Protein AF-A0A4P7H9L0-F1 (afdb_monomer_lite)

Secondary structure (DSSP, 8-state):
-PPPPPGGGS-HHHHHHHHHHHHHHHHHHHHHHHHHHHHHHHHHHHHHHHHHHHHHHHHHHHHHHHHHHHHHHHHHHHHTT--SEEE-TTS-EEEHHHH---SSHHHHHHHHHHHHHHHHTTSS-----GGG-------TTHHHHHHHSSSS---

pLDDT: mean 82.14, std 17.74, range [41.84, 97.81]

Foldseek 3Di:
DDDPDDLVNDDPVVNVVVVVVVVVVVVVVVVVVVVVVVVVVVVVVVVVVVVVVVVVVVVVVVVVLVVVLLVLLVVLCVVLVHDQWDQDPVRDTDGVSVQQDDPDSVSSNVSSVVVSCVVVVVPPPPPPDPVVPDDDPPPPVVVVVVVVVVVPDDD

Structure (mmCIF, N/CA/C/O backbone):
data_AF-A0A4P7H9L0-F1
#
_entry.id   AF-A0A4P7H9L0-F1
#
loop_
_atom_site.group_PDB
_atom_site.id
_atom_site.type_symbol
_atom_site.label_atom_id
_atom_site.label_alt_id
_atom_site.label_comp_id
_atom_site.label_asym_id
_atom_site.label_entity_id
_atom_site.label_seq_id
_atom_site.pdbx_PDB_ins_code
_atom_site.Cartn_x
_atom_site.Cartn_y
_atom_site.Cartn_z
_atom_site.occupancy
_atom_site.B_iso_or_equiv
_atom_site.auth_seq_id
_atom_site.auth_comp_id
_atom_site.auth_asym_id
_atom_site.auth_atom_id
_atom_site.pdbx_PDB_model_num
ATOM 1 N N . MET A 1 1 ? 59.453 -6.700 -42.888 1.00 50.03 1 MET A N 1
ATOM 2 C CA . MET A 1 1 ? 58.444 -6.045 -42.032 1.00 50.03 1 MET A CA 1
ATOM 3 C C . MET A 1 1 ? 57.194 -5.862 -42.878 1.00 50.03 1 MET A C 1
ATOM 5 O O . MET A 1 1 ? 57.293 -5.126 -43.853 1.00 50.03 1 MET A O 1
ATOM 9 N N . PRO A 1 2 ? 56.081 -6.566 -42.624 1.00 53.06 2 PRO A N 1
ATOM 10 C CA . PRO A 1 2 ? 54.834 -6.259 -43.315 1.00 53.06 2 PRO A CA 1
ATOM 11 C C . PRO A 1 2 ? 54.355 -4.876 -42.850 1.00 53.06 2 PRO A C 1
ATOM 13 O O . PRO A 1 2 ? 54.199 -4.640 -41.653 1.00 53.06 2 PRO A O 1
ATOM 16 N N . THR A 1 3 ? 54.203 -3.939 -43.781 1.00 58.62 3 THR A N 1
ATOM 17 C CA . THR A 1 3 ? 53.611 -2.621 -43.527 1.00 58.62 3 THR A CA 1
ATOM 18 C C . THR A 1 3 ? 52.129 -2.806 -43.215 1.00 58.62 3 THR A C 1
ATOM 20 O O . THR A 1 3 ? 51.423 -3.465 -43.978 1.00 58.62 3 THR A O 1
ATOM 23 N N . ALA A 1 4 ? 51.661 -2.266 -42.088 1.00 64.56 4 ALA A N 1
ATOM 24 C CA . ALA A 1 4 ? 50.240 -2.278 -41.757 1.00 64.56 4 ALA A CA 1
ATOM 25 C C . ALA A 1 4 ? 49.469 -1.533 -42.857 1.00 6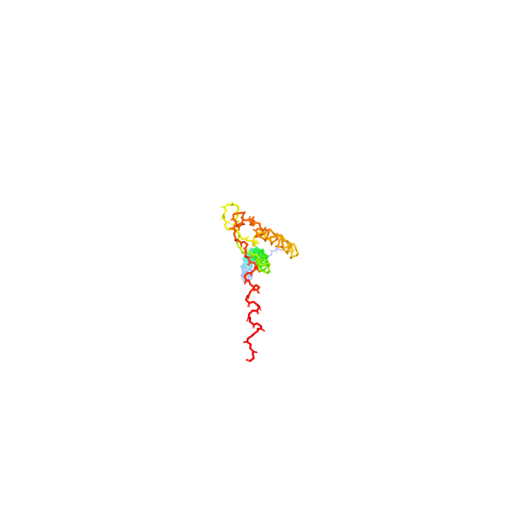4.56 4 ALA A C 1
ATOM 27 O O . ALA A 1 4 ? 49.788 -0.381 -43.143 1.00 64.56 4 ALA A O 1
ATOM 28 N N . GLN A 1 5 ? 48.496 -2.198 -43.486 1.00 70.00 5 GLN A N 1
ATOM 29 C CA . GLN A 1 5 ? 47.601 -1.554 -44.447 1.00 70.00 5 GLN A CA 1
ATOM 30 C C . GLN A 1 5 ? 46.848 -0.430 -43.738 1.00 70.00 5 GLN A C 1
ATOM 32 O O . GLN A 1 5 ? 46.235 -0.648 -42.688 1.00 70.00 5 GLN A O 1
ATOM 37 N N . THR A 1 6 ? 46.930 0.776 -44.286 1.00 80.44 6 THR A N 1
ATOM 38 C CA . THR A 1 6 ? 46.214 1.934 -43.758 1.00 80.44 6 THR A CA 1
ATOM 39 C C . THR A 1 6 ? 44.785 1.950 -44.299 1.00 80.44 6 THR A C 1
ATOM 41 O O . THR A 1 6 ? 44.478 1.286 -45.289 1.00 80.44 6 THR A O 1
ATOM 44 N N . LEU A 1 7 ? 43.875 2.688 -43.649 1.00 73.69 7 LEU A N 1
ATOM 45 C CA . LEU A 1 7 ? 42.471 2.759 -44.084 1.00 73.69 7 LEU A CA 1
ATOM 46 C C . LEU A 1 7 ? 42.341 3.248 -45.542 1.00 73.69 7 LEU A C 1
ATOM 48 O O . LEU A 1 7 ? 41.364 2.926 -46.211 1.00 73.69 7 LEU A O 1
ATOM 52 N N . ASP A 1 8 ? 43.335 3.996 -46.020 1.00 82.81 8 ASP A N 1
ATOM 53 C CA . ASP A 1 8 ? 43.400 4.557 -47.367 1.00 82.81 8 ASP A CA 1
ATOM 54 C C . ASP A 1 8 ? 43.852 3.550 -48.434 1.00 82.81 8 ASP A C 1
ATOM 56 O O . ASP A 1 8 ? 43.572 3.765 -49.612 1.00 82.81 8 ASP A O 1
ATOM 60 N N . ASP A 1 9 ? 44.455 2.427 -48.029 1.00 89.38 9 ASP A N 1
ATOM 61 C CA . ASP A 1 9 ? 44.884 1.343 -48.926 1.00 89.38 9 ASP A CA 1
ATOM 62 C C . ASP A 1 9 ? 43.747 0.349 -49.248 1.00 89.38 9 ASP A C 1
ATOM 64 O O . ASP A 1 9 ? 43.926 -0.587 -50.031 1.00 89.38 9 ASP A O 1
ATOM 68 N N . LEU A 1 10 ? 42.572 0.519 -48.628 1.00 89.88 10 LEU A N 1
ATOM 69 C CA . LEU A 1 10 ? 41.407 -0.344 -48.825 1.00 89.88 10 LEU A CA 1
ATOM 70 C C . LEU A 1 10 ? 40.569 0.088 -50.040 1.00 89.88 10 LEU A C 1
ATOM 72 O O . LEU A 1 10 ? 40.381 1.286 -50.269 1.00 89.88 10 LEU A O 1
ATOM 76 N N . PRO A 1 11 ? 39.968 -0.870 -50.771 1.00 94.69 11 PRO A N 1
ATOM 77 C CA . PRO A 1 11 ? 38.982 -0.568 -51.804 1.00 94.69 11 PRO A CA 1
ATOM 78 C C . PRO A 1 11 ? 37.791 0.233 -51.258 1.00 94.69 11 PRO A C 1
ATOM 80 O O . PRO A 1 11 ? 37.388 0.052 -50.107 1.00 94.69 11 PRO A O 1
ATOM 83 N N . ASP A 1 12 ? 37.169 1.055 -52.109 1.00 93.69 12 ASP A N 1
ATOM 84 C CA . ASP A 1 12 ? 36.045 1.931 -51.736 1.00 93.69 12 ASP A CA 1
ATOM 85 C C . ASP A 1 12 ? 34.906 1.195 -51.024 1.00 93.69 12 ASP A C 1
ATOM 87 O O . ASP A 1 12 ? 34.461 1.633 -49.963 1.00 93.69 12 ASP A O 1
ATOM 91 N N . TRP A 1 13 ? 34.513 0.023 -51.533 1.00 93.88 13 TRP A N 1
ATOM 92 C CA . TRP A 1 13 ? 33.451 -0.789 -50.931 1.00 93.88 13 TRP A CA 1
ATOM 93 C C . TRP A 1 13 ? 33.752 -1.175 -49.474 1.00 93.88 13 TRP A C 1
ATOM 95 O O . TRP A 1 13 ? 32.853 -1.178 -48.638 1.00 93.88 13 TRP A O 1
ATOM 105 N N . ALA A 1 14 ? 35.017 -1.457 -49.140 1.00 94.81 14 ALA A N 1
ATOM 106 C CA . ALA A 1 14 ? 35.416 -1.850 -47.792 1.00 94.81 14 ALA A CA 1
ATOM 107 C C . ALA A 1 14 ? 35.458 -0.640 -46.849 1.00 94.81 14 ALA A C 1
ATOM 109 O O . ALA A 1 14 ? 35.084 -0.740 -45.679 1.00 94.81 14 ALA A O 1
ATOM 110 N N . ARG A 1 15 ? 35.873 0.529 -47.356 1.00 93.50 15 ARG A N 1
ATOM 111 C CA . ARG A 1 15 ? 35.854 1.785 -46.589 1.00 93.50 15 ARG A CA 1
ATOM 112 C C . ARG A 1 15 ? 34.428 2.200 -46.241 1.00 93.50 15 ARG A C 1
ATOM 114 O O . ARG A 1 15 ? 34.183 2.640 -45.115 1.00 93.50 15 ARG A O 1
ATOM 121 N N . ASP A 1 16 ? 33.499 2.048 -47.176 1.00 94.44 16 ASP A N 1
ATOM 122 C CA . ASP A 1 16 ? 32.096 2.397 -46.969 1.00 94.44 16 ASP A CA 1
ATOM 123 C C . ASP A 1 16 ? 31.386 1.418 -46.029 1.00 94.44 16 ASP A C 1
ATOM 125 O O . ASP A 1 16 ? 30.661 1.863 -45.136 1.00 94.44 16 ASP A O 1
ATOM 129 N N . GLU A 1 17 ? 31.690 0.121 -46.113 1.00 95.94 17 GLU A N 1
ATOM 130 C CA . GLU A 1 17 ? 31.195 -0.874 -45.156 1.00 95.94 17 GLU A CA 1
ATOM 131 C C . GLU A 1 17 ? 31.680 -0.575 -43.726 1.00 95.94 17 GLU A C 1
ATOM 133 O O . GLU A 1 17 ? 30.886 -0.538 -42.785 1.00 95.94 17 GLU A O 1
ATOM 138 N N . ILE A 1 18 ? 32.966 -0.242 -43.543 1.00 94.19 18 ILE A N 1
ATOM 139 C CA . ILE A 1 18 ? 33.509 0.149 -42.229 1.00 94.19 18 ILE A CA 1
ATOM 140 C C . ILE A 1 18 ? 32.804 1.401 -41.685 1.00 94.19 18 ILE A C 1
ATOM 142 O O . ILE A 1 18 ? 32.501 1.469 -40.490 1.00 94.19 18 ILE A O 1
ATOM 146 N N . LYS A 1 19 ? 32.536 2.410 -42.525 1.00 94.88 19 LYS A N 1
ATOM 147 C CA . LYS A 1 19 ? 31.779 3.606 -42.111 1.00 94.88 19 LYS A CA 1
ATOM 148 C C . LYS A 1 19 ? 30.344 3.248 -41.717 1.00 94.88 19 LYS A C 1
ATOM 150 O O . LYS A 1 19 ? 29.867 3.753 -40.699 1.00 94.88 19 LYS A O 1
ATOM 155 N N . SER A 1 20 ? 29.688 2.379 -42.487 1.00 94.94 20 SER A N 1
ATOM 156 C CA . SER A 1 20 ? 28.334 1.889 -42.211 1.00 94.94 20 SER A CA 1
ATOM 157 C C . SER A 1 20 ? 28.273 1.183 -40.855 1.00 94.94 20 SER A C 1
ATOM 159 O O . SER A 1 20 ? 27.540 1.619 -39.967 1.00 94.94 20 SER A O 1
ATOM 161 N N . LEU A 1 21 ? 29.153 0.204 -40.629 1.00 96.50 21 LEU A N 1
ATOM 162 C CA . LEU A 1 21 ? 29.246 -0.542 -39.371 1.00 96.50 21 LEU A CA 1
ATOM 163 C C . LEU A 1 21 ? 29.560 0.360 -38.173 1.00 96.50 21 LEU A C 1
ATOM 165 O O . LEU A 1 21 ? 29.010 0.170 -37.086 1.00 96.50 21 LEU A O 1
ATOM 169 N N . ARG A 1 22 ? 30.415 1.377 -38.346 1.00 95.56 22 ARG A N 1
ATOM 170 C CA . ARG A 1 22 ? 30.685 2.373 -37.295 1.00 95.56 22 ARG A CA 1
ATOM 171 C C . ARG A 1 22 ? 29.444 3.192 -36.954 1.00 95.56 22 ARG A C 1
ATOM 173 O O . ARG A 1 22 ? 29.183 3.414 -35.773 1.00 95.56 22 ARG A O 1
ATOM 180 N N . LYS A 1 23 ? 28.681 3.624 -37.961 1.00 96.81 23 LYS A N 1
ATOM 181 C CA . LYS A 1 23 ? 27.424 4.357 -37.762 1.00 96.81 23 LYS A CA 1
ATOM 182 C C . LYS A 1 23 ? 26.383 3.484 -37.064 1.00 96.81 23 LYS A C 1
ATOM 184 O O . LYS A 1 23 ? 25.737 3.947 -36.127 1.00 96.81 23 LYS A O 1
ATOM 189 N N . GLU A 1 24 ? 26.260 2.226 -37.473 1.00 96.69 24 GLU A N 1
ATOM 190 C CA . GLU A 1 24 ? 25.342 1.271 -36.856 1.00 96.69 24 GLU A CA 1
ATOM 191 C C . GLU A 1 24 ? 25.724 0.996 -35.394 1.00 96.69 24 GLU A C 1
ATOM 193 O O . GLU A 1 24 ? 24.883 1.095 -34.503 1.00 96.69 24 GLU A O 1
ATOM 198 N N . SER A 1 25 ? 27.015 0.774 -35.128 1.00 95.75 25 SER A N 1
ATOM 199 C CA . SER A 1 25 ? 27.557 0.575 -33.778 1.00 95.75 25 SER A CA 1
ATOM 200 C C . SER A 1 25 ? 27.318 1.783 -32.873 1.00 95.75 25 SER A C 1
ATOM 202 O O . SER A 1 25 ? 26.939 1.620 -31.715 1.00 95.75 25 SER A O 1
ATOM 204 N N . ALA A 1 26 ? 27.514 3.001 -33.387 1.00 95.88 26 ALA A N 1
ATOM 205 C CA . ALA A 1 26 ? 27.187 4.218 -32.650 1.00 95.88 26 ALA A CA 1
ATOM 206 C C . ALA A 1 26 ? 25.685 4.279 -32.328 1.00 95.88 26 ALA A C 1
ATOM 208 O O . ALA A 1 26 ? 25.318 4.527 -31.183 1.00 95.88 26 ALA A O 1
ATOM 209 N N . GLY A 1 27 ? 24.827 3.954 -33.300 1.00 97.44 27 GLY A N 1
ATOM 210 C CA . GLY A 1 27 ? 23.379 3.889 -33.102 1.00 97.44 27 GLY A CA 1
ATOM 211 C C . GLY A 1 27 ? 22.937 2.814 -32.103 1.00 97.44 27 GLY A C 1
ATOM 212 O O . GLY A 1 27 ? 21.964 3.021 -31.381 1.00 97.44 27 GLY A O 1
ATOM 213 N N . TYR A 1 28 ? 23.624 1.671 -32.024 1.00 97.00 28 TYR A N 1
ATOM 214 C CA . TYR A 1 28 ? 23.360 0.669 -30.985 1.00 97.00 28 TYR A CA 1
ATOM 215 C C . TYR A 1 28 ? 23.759 1.156 -29.600 1.00 97.00 28 TYR A C 1
ATOM 217 O O . TYR A 1 28 ? 23.004 0.944 -28.660 1.00 97.00 28 TYR A O 1
ATOM 225 N N . ARG A 1 29 ? 24.903 1.838 -29.468 1.00 96.38 29 ARG A N 1
ATOM 226 C CA . ARG A 1 29 ? 25.336 2.394 -28.177 1.00 96.38 29 ARG A CA 1
ATOM 227 C C . ARG A 1 29 ? 24.330 3.407 -27.647 1.00 96.38 29 ARG A C 1
ATOM 229 O O . ARG A 1 29 ? 23.938 3.304 -26.496 1.00 96.38 29 ARG A O 1
ATOM 236 N N . THR A 1 30 ? 23.861 4.319 -28.498 1.00 97.69 30 THR A N 1
ATOM 237 C CA . THR A 1 30 ? 22.823 5.285 -28.116 1.00 97.69 30 THR A CA 1
ATOM 238 C C . THR A 1 30 ? 21.546 4.584 -27.665 1.00 97.69 30 THR A C 1
ATOM 240 O O . THR A 1 30 ? 21.073 4.848 -26.567 1.00 97.69 30 THR A O 1
ATOM 243 N N . ARG A 1 31 ? 21.037 3.629 -28.455 1.00 97.31 31 ARG A N 1
ATOM 244 C CA . ARG A 1 31 ? 19.820 2.880 -28.103 1.00 97.31 31 ARG A CA 1
ATOM 245 C C . ARG A 1 31 ? 19.972 2.061 -26.819 1.00 97.31 31 ARG A C 1
ATOM 247 O O . ARG A 1 31 ? 19.016 1.959 -26.062 1.00 97.31 31 ARG A O 1
ATOM 254 N N . ALA A 1 32 ? 21.149 1.487 -26.570 1.00 97.19 32 ALA A N 1
ATOM 255 C CA . ALA A 1 32 ? 21.431 0.764 -25.333 1.00 97.19 32 ALA A CA 1
ATOM 256 C C . ALA A 1 32 ? 21.383 1.706 -24.124 1.00 97.19 32 ALA A C 1
ATOM 258 O O . ALA A 1 32 ? 20.669 1.425 -23.169 1.00 97.19 32 ALA A O 1
ATOM 259 N N . THR A 1 33 ? 22.048 2.861 -24.204 1.00 97.25 33 THR A N 1
ATOM 260 C CA . THR A 1 33 ? 22.017 3.868 -23.135 1.00 97.25 33 THR A CA 1
ATOM 261 C C . THR A 1 33 ? 20.609 4.420 -22.897 1.00 97.25 33 THR A C 1
ATOM 263 O O . THR A 1 33 ? 20.203 4.582 -21.752 1.00 97.25 33 THR A O 1
ATOM 266 N N . GLU A 1 34 ? 19.835 4.684 -23.952 1.00 97.81 34 GLU A N 1
ATOM 267 C CA . GLU A 1 34 ? 18.439 5.126 -23.823 1.00 97.81 34 GLU A CA 1
ATOM 268 C C . GLU A 1 34 ? 17.558 4.055 -23.164 1.00 97.81 34 GLU A C 1
ATOM 270 O O . GLU A 1 34 ? 16.730 4.375 -22.312 1.00 97.81 34 GLU A O 1
ATOM 275 N N . ALA A 1 35 ? 17.749 2.781 -23.521 1.00 96.88 35 ALA A N 1
ATOM 276 C CA . ALA A 1 35 ? 17.016 1.671 -22.921 1.00 96.88 35 ALA A CA 1
ATOM 277 C C . ALA A 1 35 ? 17.372 1.472 -21.439 1.00 96.88 35 ALA A C 1
ATOM 279 O O . ALA A 1 35 ? 16.473 1.249 -20.631 1.00 96.88 35 ALA A O 1
ATOM 280 N N . GLU A 1 36 ? 18.651 1.595 -21.074 1.00 97.50 36 GLU A N 1
ATOM 281 C CA . GLU A 1 36 ? 19.109 1.560 -19.678 1.00 97.50 36 GLU A CA 1
ATOM 282 C C . GLU A 1 36 ? 18.480 2.697 -18.863 1.00 97.50 36 GLU A C 1
ATOM 284 O O . GLU A 1 36 ? 17.887 2.453 -17.816 1.00 97.50 36 GLU A O 1
ATOM 289 N N . GLN A 1 37 ? 18.497 3.928 -19.385 1.00 97.44 37 GLN A N 1
ATOM 290 C CA . GLN A 1 37 ? 17.866 5.075 -18.721 1.00 97.44 37 GLN A CA 1
ATOM 291 C C . GLN A 1 37 ? 16.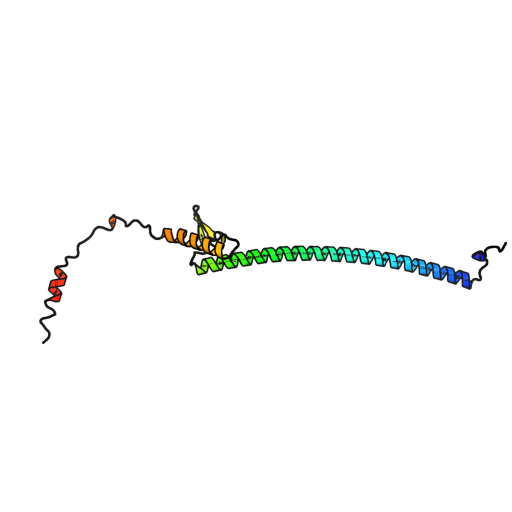351 4.898 -18.557 1.00 97.44 37 GLN A C 1
ATOM 293 O O . GLN A 1 37 ? 15.793 5.237 -17.512 1.00 97.44 37 GLN A O 1
ATOM 298 N N . ALA A 1 38 ? 15.674 4.364 -19.577 1.00 97.06 38 ALA A N 1
ATOM 299 C CA . ALA A 1 38 ? 14.244 4.086 -19.508 1.00 97.06 38 ALA A CA 1
ATOM 300 C C . ALA A 1 38 ? 13.923 2.991 -18.478 1.00 97.06 38 ALA A C 1
ATOM 302 O O . ALA A 1 38 ? 12.925 3.103 -17.762 1.00 97.06 38 ALA A O 1
ATOM 303 N N . LEU A 1 39 ? 14.767 1.959 -18.381 1.00 97.44 39 LEU A N 1
ATOM 304 C CA . LEU A 1 39 ? 14.621 0.889 -17.399 1.00 97.44 39 LEU A CA 1
ATOM 305 C C . LEU A 1 39 ? 14.798 1.418 -15.971 1.00 97.44 39 LEU A C 1
ATOM 307 O O . LEU A 1 39 ? 13.941 1.162 -15.128 1.00 97.44 39 LEU A O 1
ATOM 311 N N . ASP A 1 40 ? 15.842 2.208 -15.720 1.00 97.25 40 ASP A N 1
ATOM 312 C CA . ASP A 1 40 ? 16.107 2.805 -14.406 1.00 97.25 40 ASP A CA 1
ATOM 313 C C . ASP A 1 40 ? 14.968 3.735 -13.965 1.00 97.25 40 ASP A C 1
ATOM 315 O O . ASP A 1 40 ? 14.515 3.698 -12.812 1.00 97.25 40 ASP A O 1
ATOM 319 N N . ALA A 1 41 ? 14.447 4.544 -14.892 1.00 97.06 41 ALA A N 1
ATOM 320 C CA . ALA A 1 41 ? 13.299 5.405 -14.634 1.00 97.06 41 ALA A CA 1
ATOM 321 C C . ALA A 1 41 ? 12.039 4.586 -14.306 1.00 97.06 41 ALA A C 1
ATOM 323 O O . ALA A 1 41 ? 11.336 4.891 -13.339 1.00 97.06 41 ALA A O 1
ATOM 324 N N . ALA A 1 42 ? 11.770 3.521 -15.068 1.00 96.81 42 ALA A N 1
ATOM 325 C CA . ALA A 1 42 ? 10.636 2.634 -14.827 1.00 96.81 42 ALA A CA 1
ATOM 326 C C . ALA A 1 42 ? 10.757 1.900 -13.483 1.00 96.81 42 ALA A C 1
ATOM 328 O O . ALA A 1 42 ? 9.780 1.822 -12.739 1.00 96.81 42 ALA A O 1
ATOM 329 N N . GLN A 1 43 ? 11.950 1.416 -13.133 1.00 96.81 43 GLN A N 1
ATOM 330 C CA . GLN A 1 43 ? 12.205 0.742 -11.863 1.00 96.81 43 GLN A CA 1
ATOM 331 C C . GLN A 1 43 ? 12.031 1.692 -10.676 1.00 96.81 43 GLN A C 1
ATOM 333 O O . GLN A 1 43 ? 11.418 1.322 -9.672 1.00 96.81 43 GLN A O 1
ATOM 338 N N . THR A 1 44 ? 12.512 2.929 -10.797 1.00 97.06 44 THR A N 1
ATOM 339 C CA . THR A 1 44 ? 12.332 3.959 -9.767 1.00 97.06 44 THR A CA 1
ATOM 340 C C . THR A 1 44 ? 10.850 4.281 -9.571 1.00 97.06 44 THR A C 1
ATOM 342 O O . THR A 1 44 ? 10.364 4.293 -8.440 1.00 97.06 44 THR A O 1
ATOM 345 N N . ALA A 1 45 ? 10.107 4.477 -10.664 1.00 96.69 45 ALA A N 1
ATOM 346 C CA . ALA A 1 45 ? 8.672 4.749 -10.612 1.00 96.69 45 ALA A CA 1
ATOM 347 C C . ALA A 1 45 ? 7.880 3.578 -10.009 1.00 96.69 45 ALA A C 1
ATOM 349 O O . ALA A 1 45 ? 7.018 3.794 -9.158 1.00 96.69 45 ALA A O 1
ATOM 350 N N . ALA A 1 46 ? 8.196 2.342 -10.406 1.00 96.69 46 ALA A N 1
ATOM 351 C CA . ALA A 1 46 ? 7.566 1.144 -9.862 1.00 96.69 46 ALA A CA 1
ATOM 352 C C . ALA A 1 46 ? 7.849 0.995 -8.362 1.00 96.69 46 ALA A C 1
ATOM 354 O O . ALA A 1 46 ? 6.927 0.760 -7.588 1.00 96.69 46 ALA A O 1
ATOM 355 N N . THR A 1 47 ? 9.097 1.208 -7.937 1.00 97.00 47 THR A N 1
ATOM 356 C CA . THR A 1 47 ? 9.482 1.146 -6.518 1.00 97.00 47 THR A CA 1
ATOM 357 C C . THR A 1 47 ? 8.719 2.186 -5.699 1.00 97.00 47 THR A C 1
ATOM 359 O O . THR A 1 47 ? 8.144 1.852 -4.668 1.00 97.00 47 THR A O 1
ATOM 362 N N . ALA A 1 48 ? 8.626 3.427 -6.187 1.00 97.00 48 ALA A N 1
ATOM 363 C CA . ALA A 1 48 ? 7.864 4.479 -5.518 1.00 97.00 48 ALA A CA 1
ATOM 364 C C . ALA A 1 48 ? 6.368 4.136 -5.395 1.00 97.00 48 ALA A C 1
ATOM 366 O O . ALA A 1 48 ? 5.764 4.384 -4.351 1.00 97.00 48 ALA A O 1
ATOM 367 N N . GLN A 1 49 ? 5.771 3.539 -6.432 1.00 97.44 49 GLN A N 1
ATOM 368 C CA . GLN A 1 49 ? 4.378 3.084 -6.384 1.00 97.44 49 GLN A CA 1
ATOM 369 C C . GLN A 1 49 ? 4.178 1.941 -5.389 1.00 97.44 49 GLN A C 1
ATOM 371 O O . GLN A 1 49 ? 3.213 1.973 -4.629 1.00 97.44 49 GLN A O 1
ATOM 376 N N . VAL A 1 50 ? 5.086 0.962 -5.355 1.00 97.75 50 VAL A N 1
ATOM 377 C CA . VAL A 1 50 ? 5.024 -0.149 -4.394 1.00 97.75 50 VAL A CA 1
ATOM 378 C C . VAL A 1 50 ? 5.057 0.384 -2.963 1.00 97.75 50 VAL A C 1
ATOM 380 O O . VAL A 1 50 ? 4.158 0.071 -2.191 1.00 97.75 50 VAL A O 1
ATOM 383 N N . THR A 1 51 ? 5.997 1.270 -2.632 1.00 97.00 51 THR A N 1
ATOM 384 C CA . THR A 1 51 ? 6.073 1.872 -1.290 1.00 97.00 51 THR A CA 1
ATOM 385 C C . THR A 1 51 ? 4.822 2.688 -0.941 1.00 97.00 51 THR A C 1
ATOM 387 O O . THR A 1 51 ? 4.348 2.658 0.199 1.00 97.00 51 THR A O 1
ATOM 390 N N . ALA A 1 52 ? 4.247 3.403 -1.913 1.00 97.31 52 ALA A N 1
ATOM 391 C CA . ALA A 1 52 ? 2.997 4.129 -1.707 1.00 97.31 52 ALA A CA 1
ATOM 392 C C . ALA A 1 52 ? 1.824 3.178 -1.413 1.00 97.31 52 ALA A C 1
ATOM 394 O O . ALA A 1 52 ? 1.047 3.439 -0.495 1.00 97.31 52 ALA A O 1
ATOM 395 N N . PHE A 1 53 ? 1.716 2.060 -2.137 1.00 97.06 53 PHE A N 1
ATOM 396 C CA . PHE A 1 53 ? 0.690 1.051 -1.879 1.00 97.06 53 PHE A CA 1
ATOM 397 C C . PHE A 1 53 ? 0.887 0.346 -0.538 1.00 97.06 53 PHE A C 1
ATOM 399 O O . PHE A 1 53 ? -0.086 0.167 0.185 1.00 97.06 53 PHE A O 1
ATOM 406 N N . GLU A 1 54 ? 2.118 0.003 -0.161 1.00 97.62 54 GLU A N 1
ATOM 407 C CA . GLU A 1 54 ? 2.418 -0.576 1.156 1.00 97.62 54 GLU A CA 1
ATOM 408 C C . GLU A 1 54 ? 1.982 0.356 2.293 1.00 97.62 54 GLU A C 1
ATOM 410 O O . GLU A 1 54 ? 1.357 -0.085 3.257 1.00 97.62 54 GLU A O 1
ATOM 415 N N . THR A 1 55 ? 2.234 1.660 2.146 1.00 97.31 55 THR A N 1
ATOM 416 C CA . THR A 1 55 ? 1.792 2.670 3.119 1.00 97.31 55 THR A CA 1
ATOM 417 C C . THR A 1 55 ? 0.265 2.724 3.214 1.00 97.31 55 THR A C 1
ATOM 419 O O . THR A 1 55 ? -0.285 2.713 4.314 1.00 97.31 55 THR A O 1
ATOM 422 N N . GLN A 1 5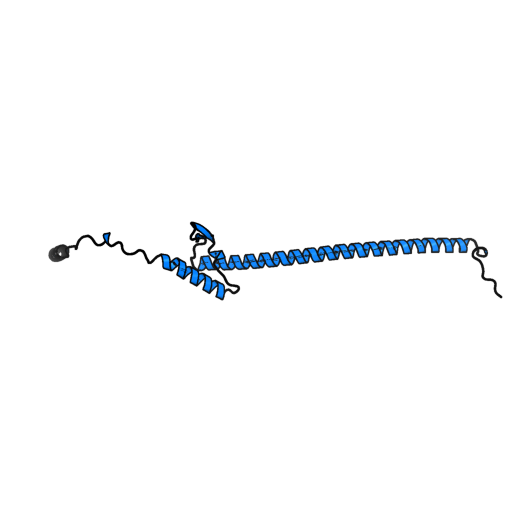6 ? -0.431 2.730 2.072 1.00 97.12 56 GLN A N 1
ATOM 423 C CA . GLN A 1 56 ? -1.898 2.729 2.039 1.00 97.12 56 GLN A CA 1
ATOM 424 C C . GLN A 1 56 ? -2.491 1.454 2.646 1.00 97.12 56 GLN A C 1
ATOM 426 O O . GLN A 1 56 ? -3.492 1.523 3.356 1.00 97.12 56 GLN A O 1
ATOM 431 N N . ILE A 1 57 ? -1.881 0.293 2.396 1.00 97.12 57 ILE A N 1
ATOM 432 C CA . ILE A 1 57 ? -2.309 -0.980 2.985 1.00 97.12 57 ILE A CA 1
ATOM 433 C C . ILE A 1 57 ? -2.178 -0.919 4.507 1.00 97.12 57 ILE A C 1
ATOM 435 O O . ILE A 1 57 ? -3.148 -1.217 5.199 1.00 97.12 57 ILE A O 1
ATOM 439 N N . ALA A 1 58 ? -1.040 -0.461 5.032 1.00 97.00 58 ALA A N 1
ATOM 440 C CA . ALA A 1 58 ? -0.832 -0.342 6.475 1.00 97.00 58 ALA A CA 1
ATOM 441 C C . ALA A 1 58 ? -1.839 0.622 7.138 1.00 97.00 58 ALA A C 1
ATOM 443 O O . ALA A 1 58 ? -2.364 0.341 8.219 1.00 97.00 58 ALA A O 1
ATOM 444 N N . GLU A 1 59 ? -2.157 1.743 6.485 1.00 96.75 59 GLU A N 1
ATOM 445 C CA . GLU A 1 59 ? -3.166 2.694 6.967 1.00 96.75 59 GLU A CA 1
ATOM 446 C C . GLU A 1 59 ? -4.577 2.086 6.970 1.00 96.75 59 GLU A C 1
ATOM 448 O O . GLU A 1 59 ? -5.324 2.228 7.946 1.00 96.75 59 GLU A O 1
ATOM 453 N N . LEU A 1 60 ? -4.936 1.356 5.910 1.00 96.75 60 LEU A N 1
ATOM 454 C CA . LEU A 1 60 ? -6.219 0.662 5.812 1.00 96.75 60 LEU A CA 1
ATOM 455 C C . LEU A 1 60 ? -6.339 -0.472 6.833 1.00 96.75 60 LEU A C 1
ATOM 457 O O . LEU A 1 60 ? -7.400 -0.632 7.432 1.00 96.75 60 LEU A O 1
ATOM 461 N N . GLU A 1 61 ? -5.275 -1.236 7.075 1.00 96.94 61 GLU A N 1
ATOM 462 C CA . GLU A 1 61 ? -5.243 -2.292 8.092 1.00 96.94 61 GLU A CA 1
ATOM 463 C C . GLU A 1 61 ? -5.396 -1.727 9.508 1.00 96.94 61 GLU A C 1
ATOM 465 O O . GLU A 1 61 ? -6.176 -2.255 10.307 1.00 96.94 61 GLU A O 1
ATOM 470 N N . SER A 1 62 ? -4.719 -0.614 9.803 1.00 95.75 62 SER A N 1
ATOM 471 C CA . SER A 1 62 ? -4.872 0.113 11.067 1.00 95.75 62 SER A CA 1
ATOM 472 C C . SER A 1 62 ? -6.308 0.612 11.252 1.00 95.75 62 SER A C 1
ATOM 474 O O . SER A 1 62 ? -6.946 0.343 12.274 1.00 95.75 62 SER A O 1
ATOM 476 N N . THR A 1 63 ? -6.865 1.251 10.219 1.00 94.88 63 THR A N 1
ATOM 477 C CA . THR A 1 63 ? -8.244 1.762 10.226 1.00 94.88 63 THR A CA 1
ATOM 478 C C . THR A 1 63 ? -9.256 0.634 10.401 1.00 94.88 63 THR A C 1
ATOM 480 O O . THR A 1 63 ? -10.177 0.737 11.211 1.00 94.88 63 THR A O 1
ATOM 483 N N . ARG A 1 64 ? -9.074 -0.477 9.681 1.00 95.56 64 ARG A N 1
ATOM 484 C CA . ARG A 1 64 ? -9.918 -1.667 9.799 1.00 95.56 64 ARG A CA 1
ATOM 485 C C . ARG A 1 64 ? -9.883 -2.227 11.218 1.00 95.56 64 ARG A C 1
ATOM 487 O O . ARG A 1 64 ? -10.941 -2.487 11.780 1.00 95.56 64 ARG A O 1
ATOM 494 N N . THR A 1 65 ? -8.697 -2.384 11.799 1.00 93.12 65 THR A N 1
ATOM 495 C CA . THR A 1 65 ? -8.534 -2.923 13.158 1.00 93.12 65 THR A CA 1
ATOM 496 C C . THR A 1 65 ? -9.213 -2.025 14.195 1.00 93.12 65 THR A C 1
ATOM 498 O O . THR A 1 65 ? -9.903 -2.518 15.089 1.00 93.12 65 THR A O 1
ATOM 501 N N . ALA A 1 66 ? -9.083 -0.702 14.053 1.00 90.56 66 ALA A N 1
ATOM 502 C CA . ALA A 1 66 ? -9.764 0.264 14.913 1.00 90.56 66 ALA A CA 1
ATOM 503 C C . ALA A 1 66 ? -11.296 0.166 14.792 1.00 90.56 66 ALA A C 1
ATOM 505 O O . ALA A 1 66 ? -11.989 0.088 15.806 1.00 90.56 66 ALA A O 1
ATOM 506 N N . LEU A 1 67 ? -11.825 0.091 13.565 1.00 92.50 67 LEU A N 1
ATOM 507 C CA . LEU A 1 67 ? -13.262 -0.056 13.319 1.00 92.50 67 LEU A CA 1
ATOM 508 C C . LEU A 1 67 ? -13.817 -1.394 13.827 1.00 92.50 67 LEU A C 1
ATOM 510 O O . LEU A 1 67 ? -14.924 -1.435 14.361 1.00 92.50 67 LEU A O 1
ATOM 514 N N . GLU A 1 68 ? -13.069 -2.490 13.684 1.00 93.00 68 GLU A N 1
ATOM 515 C CA . GLU A 1 68 ? -13.453 -3.797 14.229 1.00 93.00 68 GLU A CA 1
ATOM 516 C C . GLU A 1 68 ? -13.507 -3.765 15.764 1.00 93.00 68 GLU A C 1
ATOM 518 O O . GLU A 1 68 ? -14.468 -4.268 16.352 1.00 93.00 68 GLU A O 1
ATOM 523 N N . ALA A 1 69 ? -12.540 -3.111 16.417 1.00 90.00 69 ALA A N 1
ATOM 524 C CA . ALA A 1 69 ? -12.548 -2.922 17.866 1.00 90.00 69 ALA A CA 1
ATOM 525 C C . ALA A 1 69 ? -13.735 -2.063 18.332 1.00 90.00 69 ALA A C 1
ATOM 527 O O . ALA A 1 69 ? -14.427 -2.435 19.282 1.00 90.00 69 ALA A O 1
ATOM 528 N N . ASP A 1 70 ? -14.021 -0.953 17.653 1.00 90.69 70 ASP A N 1
ATOM 529 C CA . ASP A 1 70 ? -15.156 -0.084 17.986 1.00 90.69 70 ASP A CA 1
ATOM 530 C C . ASP A 1 70 ? -16.502 -0.767 17.750 1.00 90.69 70 ASP A C 1
ATOM 532 O O . ASP A 1 70 ? -17.422 -0.637 18.566 1.00 90.69 70 ASP A O 1
ATOM 536 N N . LYS A 1 71 ?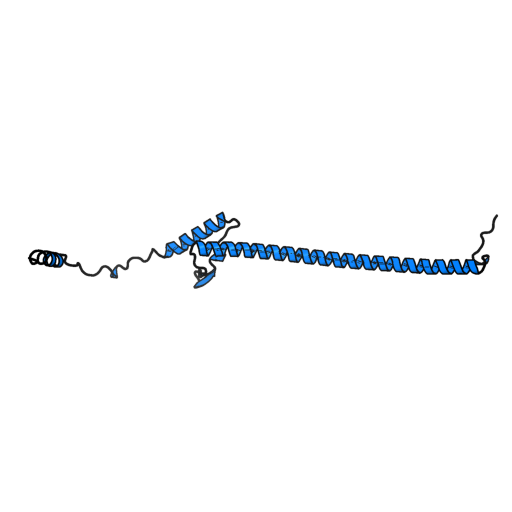 -16.617 -1.569 16.688 1.00 91.88 71 LYS A N 1
ATOM 537 C CA . LYS A 1 71 ? -17.790 -2.413 16.456 1.00 91.88 71 LYS A CA 1
ATOM 538 C C . LYS A 1 71 ? -17.976 -3.420 17.590 1.00 91.88 71 LYS A C 1
ATOM 540 O O . LYS A 1 71 ? -19.090 -3.549 18.093 1.00 91.88 71 LYS A O 1
ATOM 545 N N . ALA A 1 72 ? -16.911 -4.104 18.014 1.00 91.50 72 ALA A N 1
ATOM 546 C CA . ALA A 1 72 ? -16.971 -5.067 19.113 1.00 91.50 72 ALA A CA 1
ATOM 547 C C . ALA A 1 72 ? -17.397 -4.402 20.432 1.00 91.50 72 ALA A C 1
ATOM 549 O O . ALA A 1 72 ? -18.288 -4.901 21.117 1.00 91.50 72 ALA A O 1
ATOM 550 N N . ARG A 1 73 ? -16.830 -3.232 20.755 1.00 91.94 73 ARG A N 1
ATOM 551 C CA . ARG A 1 73 ? -17.236 -2.435 21.925 1.00 91.94 73 ARG A CA 1
ATOM 552 C C . ARG A 1 73 ? -18.700 -2.006 21.839 1.00 91.94 73 ARG A C 1
ATOM 554 O O . ARG A 1 73 ? -19.414 -2.088 22.832 1.00 91.94 73 ARG A O 1
ATOM 561 N N . THR A 1 74 ? -19.156 -1.570 20.664 1.00 91.31 74 THR A N 1
ATOM 562 C CA . THR A 1 74 ? -20.545 -1.126 20.462 1.00 91.31 74 THR A CA 1
ATOM 563 C C . THR A 1 74 ? -21.514 -2.287 20.647 1.00 91.31 74 THR A C 1
ATOM 565 O O . THR A 1 74 ? -22.508 -2.146 21.355 1.00 91.31 74 THR A O 1
ATOM 568 N N . GLN A 1 75 ? -21.204 -3.447 20.062 1.00 91.94 75 GLN A N 1
ATOM 569 C CA . GLN A 1 75 ? -22.013 -4.651 20.228 1.00 91.94 75 GLN A CA 1
ATOM 570 C C . GLN A 1 75 ? -22.086 -5.058 21.699 1.00 91.94 75 GLN A C 1
ATOM 572 O O . GLN A 1 75 ? -23.170 -5.301 22.214 1.00 91.94 75 GLN A O 1
ATOM 577 N N . LEU A 1 76 ? -20.952 -5.039 22.399 1.00 91.81 76 LEU A N 1
ATOM 578 C CA . LEU A 1 76 ? -20.906 -5.367 23.816 1.00 91.81 76 LEU A CA 1
ATOM 579 C C . LEU A 1 76 ? -21.715 -4.381 24.673 1.00 91.81 76 LEU A C 1
ATOM 581 O O . LEU A 1 76 ? -22.392 -4.804 25.607 1.00 91.81 76 LEU A O 1
ATOM 585 N N . ALA A 1 77 ? -21.679 -3.083 24.360 1.00 90.56 77 ALA A N 1
ATOM 586 C CA . ALA A 1 77 ? -22.509 -2.092 25.039 1.00 90.56 77 ALA A CA 1
ATOM 587 C C . ALA A 1 77 ? -24.006 -2.398 24.861 1.00 90.56 77 ALA A C 1
ATOM 589 O O . ALA A 1 77 ? -24.747 -2.408 25.844 1.00 90.56 77 ALA A O 1
ATOM 590 N N . ILE A 1 78 ? -24.426 -2.717 23.631 1.00 91.00 78 ILE A N 1
ATOM 591 C CA . ILE A 1 78 ? -25.809 -3.097 23.308 1.00 91.00 78 ILE A CA 1
ATOM 592 C C . ILE A 1 78 ? -26.209 -4.379 24.050 1.00 91.00 78 ILE A C 1
ATOM 594 O O . ILE A 1 78 ? -27.240 -4.396 24.720 1.00 91.00 78 ILE A O 1
ATOM 598 N N . ASP A 1 79 ? -25.379 -5.423 23.994 1.00 92.12 79 ASP A N 1
ATOM 599 C CA . ASP A 1 79 ? -25.649 -6.724 24.621 1.00 92.12 79 ASP A CA 1
ATOM 600 C C . ASP A 1 79 ? -25.779 -6.620 26.147 1.00 92.12 79 ASP A C 1
ATOM 602 O O . ASP A 1 79 ? -26.499 -7.395 26.777 1.00 92.12 79 ASP A O 1
ATOM 606 N N . ARG A 1 80 ? -25.083 -5.654 26.757 1.00 89.69 80 ARG A N 1
ATOM 607 C CA . ARG A 1 80 ? -25.116 -5.390 28.202 1.00 89.69 80 ARG A CA 1
ATOM 608 C C . ARG A 1 80 ? -26.142 -4.332 28.606 1.00 89.69 80 ARG A C 1
ATOM 610 O O . ARG A 1 80 ? -26.212 -3.989 29.783 1.00 89.69 80 ARG A O 1
ATOM 617 N N . GLY A 1 81 ? -26.933 -3.824 27.660 1.00 88.44 81 GLY A N 1
ATOM 618 C CA . GLY A 1 81 ? -27.952 -2.804 27.917 1.00 88.44 81 GLY A CA 1
ATOM 619 C C . GLY A 1 81 ? -27.376 -1.467 28.389 1.00 88.44 81 GLY A C 1
ATOM 620 O O . GLY A 1 81 ? -28.072 -0.696 29.048 1.00 88.44 81 GLY A O 1
ATOM 621 N N . LEU A 1 82 ? -26.104 -1.195 28.088 1.00 88.88 82 LEU A N 1
ATOM 622 C CA . LEU A 1 82 ? -25.465 0.067 28.428 1.00 88.88 82 LEU A CA 1
ATOM 623 C C . LEU A 1 82 ? -26.015 1.184 27.525 1.00 88.88 82 LEU A C 1
ATOM 625 O O . LEU A 1 82 ? -26.165 0.981 26.316 1.00 88.88 82 LEU A O 1
ATOM 629 N N . PRO A 1 83 ? -26.296 2.381 28.068 1.00 86.88 83 PRO A N 1
ATOM 630 C CA . PRO A 1 83 ? -26.646 3.525 27.236 1.00 86.88 83 PRO A CA 1
ATOM 631 C C . PRO A 1 83 ? -25.474 3.852 26.304 1.00 86.88 83 PRO A C 1
ATOM 633 O O . PRO A 1 83 ? -24.325 3.802 26.720 1.00 86.88 83 PRO A O 1
ATOM 636 N N . LEU A 1 84 ? -25.740 4.218 25.048 1.00 84.88 84 LEU A N 1
ATOM 637 C CA . LEU A 1 84 ? -24.664 4.569 24.107 1.00 84.88 84 LEU A CA 1
ATOM 638 C C . LEU A 1 84 ? -23.952 5.871 24.499 1.00 84.88 84 LEU A C 1
ATOM 640 O O . LEU A 1 84 ? -22.780 6.058 24.183 1.00 84.88 84 LEU A O 1
ATOM 644 N N . THR A 1 85 ? -24.648 6.750 25.218 1.00 87.56 85 THR A N 1
ATOM 645 C CA . THR A 1 85 ? -24.130 8.027 25.710 1.00 87.56 85 THR A CA 1
ATOM 646 C C . THR A 1 85 ? -24.507 8.238 27.169 1.00 87.56 85 THR A C 1
ATOM 648 O O . THR A 1 85 ? -25.672 8.076 27.534 1.00 87.56 85 THR A O 1
ATOM 651 N N . VAL A 1 86 ? -23.546 8.663 27.982 1.00 86.25 86 VAL A N 1
ATOM 652 C CA . VAL A 1 86 ? -23.735 9.096 29.375 1.00 86.25 86 VAL A CA 1
ATOM 653 C C . VAL A 1 86 ? -23.311 10.549 29.516 1.00 86.25 86 VAL A C 1
ATOM 655 O O . VAL A 1 86 ? -22.481 11.023 28.747 1.00 86.25 86 VAL A O 1
ATOM 658 N N . LYS A 1 87 ? -23.879 11.269 30.483 1.00 86.50 87 LYS A N 1
ATOM 659 C CA . LYS A 1 87 ? -23.384 12.604 30.823 1.00 86.50 87 LYS A CA 1
ATOM 660 C C . LYS A 1 87 ? -22.191 12.482 31.761 1.00 86.50 87 LYS A C 1
ATOM 662 O O . LYS A 1 87 ? -22.266 11.731 32.732 1.00 86.50 87 LYS A O 1
ATOM 667 N N . ASP A 1 88 ? -21.117 13.201 31.475 1.00 83.31 88 ASP A N 1
ATOM 668 C CA . ASP A 1 88 ? -19.994 13.319 32.398 1.00 83.31 88 ASP A CA 1
ATOM 669 C C . ASP A 1 88 ? -20.311 14.279 33.563 1.00 83.31 88 ASP A C 1
ATOM 671 O O . ASP A 1 88 ? -21.412 14.827 33.677 1.00 83.31 88 ASP A O 1
ATOM 675 N N . ALA A 1 89 ? -19.331 14.496 34.443 1.00 79.06 89 ALA A N 1
ATOM 676 C CA . ALA A 1 89 ? -19.467 15.407 35.580 1.00 79.06 89 ALA A CA 1
ATOM 677 C C . ALA A 1 89 ? -19.694 16.877 35.169 1.00 79.06 89 ALA A C 1
ATOM 679 O O . ALA A 1 89 ? -20.211 17.657 35.968 1.00 79.06 89 ALA A O 1
ATOM 680 N N . ALA A 1 90 ? -19.323 17.255 33.941 1.00 83.19 90 ALA A N 1
ATOM 681 C CA . ALA A 1 90 ? -19.561 18.574 33.365 1.00 83.19 90 ALA A CA 1
ATOM 682 C C . ALA A 1 90 ? -20.916 18.667 32.628 1.00 83.19 90 ALA A C 1
ATOM 684 O O . ALA A 1 90 ? -21.324 19.755 32.219 1.00 83.19 90 ALA A O 1
ATOM 685 N N . GLY A 1 91 ? -21.644 17.553 32.498 1.00 82.81 91 GLY A N 1
ATOM 686 C CA . GLY A 1 91 ? -22.921 17.461 31.796 1.00 82.81 91 GLY A CA 1
ATOM 687 C C . GLY A 1 91 ? -22.802 17.221 30.286 1.00 82.81 91 GLY A C 1
ATOM 688 O O . GLY A 1 91 ? -23.830 17.255 29.599 1.00 82.81 91 GLY A O 1
ATOM 689 N N . GLU A 1 92 ? -21.597 16.969 29.771 1.00 86.25 92 GLU A N 1
ATOM 690 C CA . GLU A 1 92 ? -21.319 16.686 28.362 1.00 86.25 92 GLU A CA 1
ATOM 691 C C . GLU A 1 92 ? -21.620 15.220 28.017 1.00 86.25 92 GLU A C 1
ATOM 693 O O . GLU A 1 92 ? -21.463 14.324 28.843 1.00 86.25 92 GLU A O 1
ATOM 698 N N . SER A 1 93 ? -22.095 14.962 26.795 1.00 86.12 93 SER A N 1
ATOM 699 C CA . SER A 1 93 ? -22.429 13.603 26.350 1.00 86.12 93 SER A CA 1
ATOM 700 C C . SER A 1 93 ? -21.174 12.846 25.917 1.00 86.12 93 SER A C 1
ATOM 702 O O . SER A 1 93 ? -20.578 13.161 24.892 1.00 86.12 93 SER A O 1
ATOM 704 N N . VAL A 1 94 ? -20.819 11.805 26.665 1.00 88.12 94 VAL A N 1
ATOM 705 C CA . VAL A 1 94 ? -19.680 10.921 26.408 1.00 88.12 94 VAL A CA 1
ATOM 706 C C . VAL A 1 94 ? -20.176 9.563 25.919 1.00 88.12 94 VAL A C 1
ATOM 708 O O . VAL A 1 94 ? -21.107 8.989 26.485 1.00 88.12 94 VAL A O 1
ATOM 711 N N . SER A 1 95 ? -19.548 9.030 24.869 1.00 87.81 95 SER A N 1
ATOM 712 C CA . SER A 1 95 ? -19.860 7.699 24.338 1.00 87.81 95 SER A CA 1
ATOM 713 C C . SER A 1 95 ? -19.406 6.602 25.303 1.00 87.81 95 SER A C 1
ATOM 715 O O . SER A 1 95 ? -18.217 6.498 25.607 1.00 87.81 95 SER A O 1
ATOM 717 N N . VAL A 1 96 ? -20.315 5.733 25.748 1.00 86.62 96 VAL A N 1
ATOM 718 C CA . VAL A 1 96 ? -19.967 4.616 26.649 1.00 86.62 96 VAL A CA 1
ATOM 719 C C . VAL A 1 96 ? -19.070 3.599 25.957 1.00 86.62 96 VAL A C 1
ATOM 721 O O . VAL A 1 96 ? -18.200 3.006 26.589 1.00 86.62 96 VAL A O 1
ATOM 724 N N . THR A 1 97 ? -19.198 3.462 24.640 1.00 87.88 97 THR A N 1
ATOM 725 C CA . THR A 1 97 ? -18.319 2.629 23.820 1.00 87.88 97 THR A CA 1
ATOM 726 C C . THR A 1 97 ? -16.848 3.010 23.989 1.00 87.88 97 THR A C 1
ATOM 728 O O . THR A 1 97 ? -15.989 2.134 24.036 1.00 87.88 97 THR A O 1
ATOM 731 N N . SER A 1 98 ? -16.559 4.308 24.137 1.00 89.06 98 SER A N 1
ATOM 732 C CA . SER A 1 98 ? -15.196 4.819 24.349 1.00 89.06 98 SER A CA 1
ATOM 733 C C . SER A 1 98 ? -14.633 4.502 25.742 1.00 89.06 98 SER A C 1
ATOM 735 O O . SER A 1 98 ? -13.419 4.500 25.929 1.00 89.06 98 SER A O 1
ATOM 737 N N . LEU A 1 99 ? -15.506 4.181 26.704 1.00 88.56 99 LEU A N 1
ATOM 738 C CA . LEU A 1 99 ? -15.142 3.797 28.070 1.00 88.56 99 LEU A CA 1
ATOM 739 C C . LEU A 1 99 ? -14.874 2.289 28.207 1.00 88.56 99 LEU A C 1
ATOM 741 O O . LEU A 1 99 ? -14.300 1.864 29.209 1.00 88.56 99 LEU A O 1
ATOM 745 N N . ILE A 1 100 ? -15.273 1.478 27.217 1.00 90.75 100 ILE A N 1
ATOM 746 C CA . ILE A 1 100 ? -14.993 0.039 27.190 1.00 90.75 100 ILE A CA 1
ATOM 747 C C . ILE A 1 100 ? -13.537 -0.172 26.764 1.00 90.75 100 ILE A C 1
ATOM 749 O O . ILE A 1 100 ? -13.178 -0.103 25.582 1.00 90.75 100 ILE A O 1
ATOM 753 N N . VAL A 1 101 ? -12.693 -0.457 27.750 1.00 89.88 101 VAL A N 1
ATOM 754 C CA . VAL A 1 101 ? -11.254 -0.677 27.573 1.00 89.88 101 VAL A CA 1
ATOM 755 C C . VAL A 1 101 ? -10.921 -2.168 27.494 1.00 89.88 101 VAL A C 1
ATOM 757 O O . VAL A 1 101 ? -11.674 -3.008 27.978 1.00 89.88 101 VAL A O 1
ATOM 760 N N . GLY A 1 102 ? -9.788 -2.496 26.870 1.00 88.75 102 GLY A N 1
ATOM 761 C CA . GLY A 1 102 ? -9.314 -3.874 26.701 1.00 88.75 102 GLY A CA 1
ATOM 762 C C . GLY A 1 102 ? -8.933 -4.208 25.260 1.00 88.75 102 GLY A C 1
ATOM 763 O O . GLY A 1 102 ? -9.558 -3.730 24.301 1.00 88.75 102 GLY A O 1
ATOM 764 N N . GLN A 1 103 ? -7.891 -5.023 25.107 1.00 85.00 103 GLN A N 1
ATOM 765 C CA . GLN A 1 103 ? -7.436 -5.531 23.812 1.00 85.00 103 GLN A CA 1
ATOM 766 C C . GLN A 1 103 ? -8.074 -6.873 23.459 1.00 85.00 103 GLN A C 1
ATOM 768 O O . GLN A 1 103 ? -8.304 -7.132 22.278 1.00 85.00 103 GLN A O 1
ATOM 773 N N . THR A 1 104 ? -8.411 -7.684 24.461 1.00 89.69 104 THR A N 1
ATOM 774 C CA . THR A 1 104 ? -9.100 -8.966 24.280 1.00 89.69 104 THR A CA 1
ATOM 775 C C . THR A 1 104 ? -10.598 -8.840 24.547 1.00 89.69 104 THR A C 1
ATOM 777 O O . THR A 1 104 ? -11.059 -7.898 25.200 1.00 89.69 104 THR A O 1
ATOM 780 N N . ASP A 1 105 ? -11.376 -9.799 24.050 1.00 87.62 105 ASP A N 1
ATOM 781 C CA . ASP A 1 105 ? -12.823 -9.818 24.279 1.00 87.62 105 ASP A CA 1
ATOM 782 C C . ASP A 1 105 ? -13.167 -10.016 25.763 1.00 87.62 105 ASP A C 1
ATOM 784 O O . ASP A 1 105 ? -14.100 -9.384 26.260 1.00 87.62 105 ASP A O 1
ATOM 788 N N . ASP A 1 106 ? -12.363 -10.793 26.496 1.00 90.12 106 ASP A N 1
ATOM 789 C CA . ASP A 1 106 ? -12.522 -10.998 27.940 1.00 90.12 106 ASP A CA 1
ATOM 790 C C . ASP A 1 106 ? -12.295 -9.702 28.735 1.00 90.12 106 ASP A C 1
ATOM 792 O O . ASP A 1 106 ? -13.082 -9.364 29.625 1.00 90.12 106 ASP A O 1
ATOM 796 N N . GLU A 1 107 ? -11.259 -8.929 28.392 1.00 91.88 107 GLU A N 1
ATOM 797 C CA . GLU A 1 107 ? -10.981 -7.634 29.028 1.00 91.88 107 GLU A CA 1
ATOM 798 C C . GLU A 1 107 ? -12.105 -6.629 28.770 1.00 91.88 107 GLU A C 1
ATOM 800 O O . GLU A 1 107 ? -12.575 -5.961 29.696 1.00 91.88 107 GLU A O 1
ATOM 805 N N . ARG A 1 108 ? -12.592 -6.561 27.524 1.00 92.00 108 ARG A N 1
ATOM 806 C CA . ARG A 1 108 ? -13.721 -5.695 27.163 1.00 92.00 108 ARG A CA 1
ATOM 807 C C . ARG A 1 108 ? -14.983 -6.112 27.906 1.00 92.00 108 ARG A C 1
ATOM 809 O O . ARG A 1 108 ? -15.678 -5.254 28.446 1.00 92.00 108 ARG A O 1
ATOM 816 N N . ALA A 1 109 ? -15.263 -7.413 27.991 1.00 91.00 109 ALA A N 1
ATOM 817 C CA . ALA A 1 109 ? -16.402 -7.956 28.727 1.00 91.00 109 ALA A CA 1
ATOM 818 C C . ALA A 1 109 ? -16.357 -7.603 30.219 1.00 91.00 109 ALA A C 1
ATOM 820 O O . ALA A 1 109 ? -17.402 -7.270 30.791 1.00 91.00 109 ALA A O 1
ATOM 821 N N . ALA A 1 110 ? -15.173 -7.649 30.836 1.00 92.44 110 ALA A N 1
ATOM 822 C CA . ALA A 1 110 ? -14.960 -7.228 32.216 1.00 92.44 110 ALA A CA 1
ATOM 823 C C . ALA A 1 110 ? -15.155 -5.712 32.388 1.00 92.44 110 ALA A C 1
ATOM 825 O O . ALA A 1 110 ? -15.857 -5.290 33.308 1.00 92.44 110 ALA A O 1
ATOM 826 N N . SER A 1 111 ? -14.613 -4.899 31.475 1.00 91.56 111 SER A N 1
ATOM 827 C CA . SER A 1 111 ? -14.801 -3.442 31.471 1.00 91.56 111 SER A CA 1
ATOM 828 C C . SER A 1 111 ? -16.278 -3.057 31.330 1.00 91.56 111 SER A C 1
ATOM 830 O O . SER A 1 111 ? -16.788 -2.272 32.128 1.00 91.56 111 SER A O 1
ATOM 832 N N . ALA A 1 112 ? -17.005 -3.674 30.396 1.00 91.25 112 ALA A N 1
ATOM 833 C CA . ALA A 1 112 ? -18.437 -3.445 30.229 1.00 91.25 112 ALA A CA 1
ATOM 834 C C . ALA A 1 112 ? -19.237 -3.857 31.475 1.00 91.25 112 ALA A C 1
ATOM 836 O O . ALA A 1 112 ? -20.135 -3.131 31.888 1.00 91.25 112 ALA A O 1
ATOM 837 N N . ASN A 1 113 ? -18.889 -4.972 32.128 1.00 91.38 113 ASN A N 1
ATOM 838 C CA . ASN A 1 113 ? -19.515 -5.367 33.396 1.00 91.38 113 ASN A CA 1
ATOM 839 C C . ASN A 1 113 ? -19.274 -4.348 34.516 1.00 91.38 113 ASN A C 1
ATOM 841 O O . ASN A 1 113 ? -20.193 -4.051 35.278 1.00 91.38 113 ASN A O 1
ATOM 845 N N . ALA A 1 114 ? -18.067 -3.786 34.604 1.00 91.19 114 ALA A N 1
ATOM 846 C CA . ALA A 1 114 ? -17.771 -2.728 35.565 1.00 91.19 114 ALA A CA 1
ATOM 847 C C . ALA A 1 114 ? -18.609 -1.466 35.293 1.00 91.19 114 ALA A C 1
ATOM 849 O O . ALA A 1 114 ? -19.121 -0.857 36.231 1.00 91.19 114 ALA A O 1
ATOM 850 N N . LEU A 1 115 ? -18.815 -1.111 34.019 1.00 90.19 115 LEU A N 1
ATOM 851 C CA . LEU A 1 115 ? -19.686 0.003 33.629 1.00 90.19 115 LEU A CA 1
ATOM 852 C C . LEU A 1 115 ? -21.158 -0.266 33.961 1.00 90.19 115 LEU A C 1
ATOM 854 O O . LEU A 1 115 ? -21.836 0.637 34.447 1.00 90.19 115 LEU A O 1
ATOM 858 N N . VAL A 1 116 ? -21.648 -1.496 33.768 1.00 91.00 116 VAL A N 1
ATOM 859 C CA . VAL A 1 116 ? -23.011 -1.886 34.176 1.00 91.00 116 VAL A CA 1
ATOM 860 C C . VAL A 1 116 ? -23.178 -1.732 35.684 1.00 91.00 116 VAL A C 1
ATOM 862 O O . VAL A 1 116 ? -24.166 -1.155 36.127 1.00 91.00 116 VAL A O 1
ATOM 865 N N . ALA A 1 117 ? -22.209 -2.195 36.479 1.00 89.50 117 ALA A N 1
ATOM 866 C CA . ALA A 1 117 ? -22.251 -2.047 37.931 1.00 89.50 117 ALA A CA 1
ATOM 867 C C . ALA A 1 117 ? -22.247 -0.569 38.355 1.00 89.50 117 ALA A C 1
ATOM 869 O O . ALA A 1 117 ? -23.025 -0.178 39.222 1.00 89.50 117 ALA A O 1
ATOM 870 N N . LEU A 1 118 ? -21.422 0.262 37.713 1.00 87.56 118 LEU A N 1
ATOM 871 C CA . LEU A 1 118 ? -21.319 1.690 38.011 1.00 87.56 118 LEU A CA 1
ATOM 872 C C . LEU A 1 118 ? -22.607 2.456 37.672 1.00 87.56 118 LEU A C 1
ATOM 874 O O . LEU A 1 118 ? -23.075 3.258 38.475 1.00 87.56 118 LEU A O 1
ATOM 878 N N . LEU A 1 119 ? -23.186 2.203 36.496 1.00 84.44 119 LEU A N 1
ATOM 879 C CA . LEU A 1 119 ? -24.397 2.888 36.035 1.00 84.44 119 LEU A CA 1
ATOM 880 C C . LEU A 1 119 ? -25.667 2.332 36.694 1.00 84.44 119 LEU A C 1
ATOM 882 O O . LEU A 1 119 ? -26.586 3.091 36.989 1.00 84.44 119 LEU A O 1
ATOM 886 N N . GLY A 1 120 ? -25.708 1.027 36.972 1.00 71.94 120 GLY A N 1
ATOM 887 C CA . GLY A 1 120 ? -26.808 0.369 37.681 1.00 71.94 120 GLY A CA 1
ATOM 888 C C . GLY A 1 120 ? -26.855 0.712 39.173 1.00 71.94 120 GLY A C 1
ATOM 889 O O . GLY A 1 120 ? -27.937 0.865 39.732 1.00 71.94 120 GLY A O 1
ATOM 890 N N . SER A 1 121 ? -25.700 0.939 39.810 1.00 60.06 121 SER A N 1
ATOM 891 C CA . SER A 1 121 ? -25.611 1.377 41.213 1.00 60.06 121 SER A CA 1
ATOM 892 C C . SER A 1 121 ? -26.198 2.777 41.464 1.00 60.06 121 SER A C 1
ATOM 894 O O . SER A 1 121 ? -26.361 3.164 42.622 1.00 60.06 121 SER A O 1
ATOM 896 N N . GLY A 1 122 ? -26.513 3.547 40.417 1.00 50.16 122 GLY A N 1
ATOM 897 C CA . GLY A 1 122 ? -27.134 4.868 40.532 1.00 50.16 122 GLY A CA 1
ATOM 898 C C . GLY A 1 122 ? -28.659 4.858 40.695 1.00 50.16 122 GLY A C 1
ATOM 899 O O . GLY A 1 122 ? -29.225 5.906 40.995 1.00 50.16 122 GLY A O 1
ATOM 900 N N . ALA A 1 123 ? -29.336 3.717 40.507 1.00 44.88 123 ALA A N 1
ATOM 901 C CA . ALA A 1 123 ? -30.804 3.649 40.504 1.00 44.88 123 ALA A CA 1
ATOM 902 C C . ALA A 1 123 ? -31.440 3.297 41.866 1.00 44.88 123 ALA A C 1
ATOM 904 O O . ALA A 1 123 ? -32.612 3.597 42.072 1.00 44.88 123 ALA A O 1
ATOM 905 N N . ASP A 1 124 ? -30.681 2.726 42.809 1.00 43.66 124 ASP A N 1
ATOM 906 C CA . ASP A 1 124 ? -31.217 2.178 44.074 1.00 43.66 124 ASP A CA 1
ATOM 907 C C . ASP A 1 124 ? -30.966 3.047 45.321 1.00 43.66 124 ASP A C 1
ATOM 909 O O . ASP A 1 124 ? -31.175 2.614 46.453 1.00 43.66 124 ASP A O 1
ATOM 913 N N . SER A 1 125 ? -30.542 4.301 45.154 1.00 41.84 125 SER A N 1
ATOM 914 C CA . SER A 1 125 ? -30.379 5.237 46.277 1.00 41.84 125 SER A CA 1
ATOM 915 C C . SER A 1 125 ? -31.188 6.519 46.094 1.00 41.84 125 SER A C 1
ATOM 917 O O . SER A 1 125 ? -30.677 7.624 46.229 1.00 41.84 125 SER A O 1
ATOM 919 N N . VAL A 1 126 ? -32.492 6.380 45.840 1.00 46.47 126 VAL A N 1
ATOM 920 C CA . VAL A 1 126 ? -33.445 7.397 46.306 1.00 46.47 126 VAL A CA 1
ATOM 921 C C . VAL A 1 126 ? -33.668 7.113 47.794 1.00 46.47 126 VAL A C 1
ATOM 923 O O . VAL A 1 126 ? -34.250 6.076 48.119 1.00 46.47 126 VAL A O 1
ATOM 926 N N . PRO A 1 127 ? -33.197 7.966 48.725 1.00 53.16 127 PRO A N 1
ATOM 927 C CA . PRO A 1 127 ? -33.582 7.836 50.122 1.00 53.16 127 PRO A CA 1
ATOM 928 C C . PRO A 1 127 ? -35.112 7.920 50.173 1.00 53.16 127 PRO A C 1
ATOM 930 O O . PRO A 1 127 ? -35.657 8.857 49.583 1.00 53.16 127 PRO A O 1
ATOM 933 N N . PRO A 1 128 ? -35.824 6.978 50.819 1.00 51.38 128 PRO A N 1
ATOM 934 C CA . PRO A 1 128 ? -37.257 7.132 51.005 1.00 51.38 128 PRO A CA 1
ATOM 935 C C . PRO A 1 128 ? -37.489 8.466 51.713 1.00 51.38 128 PRO A C 1
ATOM 937 O O . PRO A 1 128 ? -36.956 8.705 52.798 1.00 51.38 128 PRO A O 1
ATOM 940 N N . ASP A 1 129 ? -38.220 9.357 51.049 1.00 56.03 129 ASP A N 1
ATOM 941 C CA . ASP A 1 129 ? -38.571 10.666 51.576 1.00 56.03 129 ASP A CA 1
ATOM 942 C C . ASP A 1 129 ? -39.340 10.476 52.899 1.00 56.03 129 ASP A C 1
ATOM 944 O O . ASP A 1 129 ? -40.438 9.904 52.888 1.00 56.03 129 ASP A O 1
ATOM 948 N N . PRO A 1 130 ? -38.806 10.929 54.052 1.00 58.34 130 PRO A N 1
ATOM 949 C CA . PRO A 1 130 ? -39.482 10.784 55.339 1.00 58.34 130 PRO A CA 1
ATOM 950 C C . PRO A 1 130 ? -40.811 11.558 55.403 1.00 58.34 130 PRO A C 1
ATOM 952 O O . PRO A 1 130 ? -41.620 11.304 56.298 1.00 58.34 130 PRO A O 1
ATOM 955 N N . ALA A 1 131 ? -41.079 12.467 54.456 1.00 52.75 131 ALA A N 1
ATOM 956 C CA . ALA A 1 131 ? -42.357 13.164 54.347 1.00 52.75 131 ALA A CA 1
ATOM 957 C C . ALA A 1 131 ? -43.491 12.293 53.770 1.00 52.75 131 ALA A C 1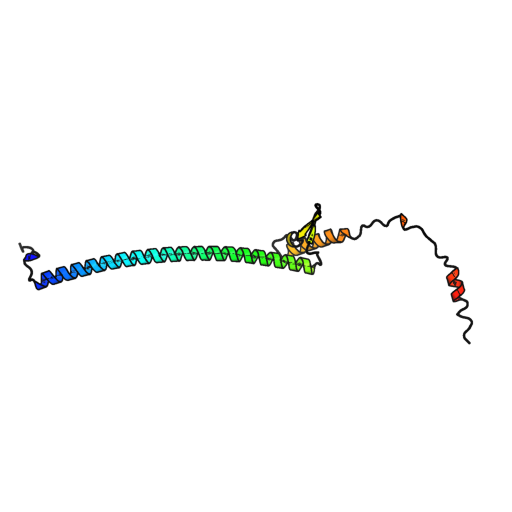
ATOM 959 O O . ALA A 1 131 ? -44.654 12.682 53.872 1.00 52.75 131 ALA A O 1
ATOM 960 N N . GLN A 1 132 ? -43.195 11.110 53.212 1.00 54.75 132 GLN A N 1
ATOM 961 C CA . GLN A 1 132 ? -44.223 10.189 52.703 1.00 54.75 132 GLN A CA 1
ATOM 962 C C . GLN A 1 132 ? -44.751 9.205 53.758 1.00 54.75 132 GLN A C 1
ATOM 964 O O . GLN A 1 132 ? -45.781 8.568 53.548 1.00 54.75 132 GLN A O 1
ATOM 969 N N . SER A 1 133 ? -44.123 9.122 54.935 1.00 49.31 133 SER A N 1
ATOM 970 C CA . SER A 1 133 ? -44.646 8.370 56.085 1.00 49.31 133 SER A CA 1
ATOM 971 C C . SER A 1 133 ? -45.627 9.202 56.918 1.00 49.31 133 SER A C 1
ATOM 973 O O . SER A 1 133 ? -45.440 9.397 58.116 1.00 49.31 133 SER A O 1
ATOM 975 N N . ALA A 1 134 ? -46.689 9.707 56.289 1.00 51.38 134 ALA A N 1
ATOM 976 C CA . ALA A 1 134 ? -47.806 10.311 57.009 1.00 51.38 134 ALA A CA 1
ATOM 977 C C . ALA A 1 134 ? -49.133 10.157 56.248 1.00 51.38 134 ALA A C 1
ATOM 979 O O . ALA A 1 134 ? -49.511 11.042 55.485 1.00 51.38 134 ALA A O 1
ATOM 980 N N . ALA A 1 135 ? -49.830 9.038 56.513 1.00 47.97 135 ALA A N 1
ATOM 981 C CA . ALA A 1 135 ? -51.293 8.877 56.685 1.00 47.97 135 ALA A CA 1
ATOM 982 C C . ALA A 1 135 ? -51.856 7.594 56.028 1.00 47.97 135 ALA A C 1
ATOM 984 O O . ALA A 1 135 ? -51.290 7.092 55.063 1.00 47.97 135 ALA A O 1
ATOM 985 N N . PRO A 1 136 ? -53.056 7.141 56.436 1.00 48.53 136 PRO A N 1
ATOM 986 C CA . PRO A 1 136 ? -53.479 6.760 57.778 1.00 48.53 136 PRO A CA 1
ATOM 987 C C . PRO A 1 136 ? -53.688 5.233 57.853 1.00 48.53 136 PRO A C 1
ATOM 989 O O . PRO A 1 136 ? -53.848 4.548 56.846 1.00 48.53 136 PRO A O 1
ATOM 992 N N . VAL A 1 137 ? -53.707 4.691 59.069 1.00 53.44 137 VAL A N 1
ATOM 993 C CA . VAL A 1 137 ? -54.049 3.286 59.331 1.00 53.44 137 VAL A CA 1
ATOM 994 C C . VAL A 1 137 ? -55.448 3.006 58.772 1.00 53.44 137 VAL A C 1
ATOM 996 O O . VAL A 1 137 ? -56.431 3.557 59.264 1.00 53.44 137 VAL A O 1
ATOM 999 N N . ALA A 1 138 ? -55.535 2.168 57.737 1.00 50.28 138 ALA A N 1
ATOM 1000 C CA . ALA A 1 138 ? -56.797 1.600 57.287 1.00 50.28 138 ALA A CA 1
ATOM 1001 C C . ALA A 1 138 ? -57.339 0.705 58.412 1.00 50.28 138 ALA A C 1
ATOM 1003 O O . ALA A 1 138 ? -56.746 -0.320 58.753 1.00 50.28 138 ALA A O 1
ATOM 1004 N N . ASP A 1 139 ? -58.431 1.146 59.034 1.00 54.00 139 ASP A N 1
ATOM 1005 C CA . ASP A 1 139 ? -59.102 0.450 60.125 1.00 54.00 139 ASP A CA 1
ATOM 1006 C C . ASP A 1 139 ? -59.666 -0.884 59.612 1.00 54.00 139 ASP A C 1
ATOM 1008 O O . ASP A 1 139 ? -60.716 -0.953 58.972 1.00 54.00 139 ASP A O 1
ATOM 1012 N N . SER A 1 140 ? -58.946 -1.971 59.891 1.00 58.38 140 SER A N 1
ATOM 1013 C CA . SER A 1 140 ? -59.249 -3.338 59.439 1.00 58.38 140 SER A CA 1
ATOM 1014 C C . SER A 1 140 ? -60.528 -3.921 60.067 1.00 58.38 140 SER A C 1
ATOM 1016 O O . SER A 1 140 ? -60.846 -5.093 59.877 1.00 58.38 140 SER A O 1
ATOM 1018 N N . ARG A 1 141 ? -61.277 -3.120 60.838 1.00 52.69 141 ARG A N 1
ATOM 1019 C CA . ARG A 1 141 ? -62.583 -3.479 61.404 1.00 52.69 141 ARG A CA 1
ATOM 1020 C C . ARG A 1 141 ? -63.750 -3.266 60.442 1.00 52.69 141 ARG A C 1
ATOM 1022 O O . ARG A 1 141 ? -64.770 -3.928 60.616 1.00 52.69 141 ARG A O 1
ATOM 1029 N N . ALA A 1 142 ? -63.613 -2.407 59.430 1.00 53.50 142 ALA A N 1
ATOM 1030 C CA . ALA A 1 142 ? -64.680 -2.173 58.452 1.00 53.50 142 ALA A CA 1
ATOM 1031 C C . ALA A 1 142 ? -64.849 -3.345 57.460 1.00 53.50 142 ALA A C 1
ATOM 1033 O O . ALA A 1 142 ? -65.975 -3.670 57.085 1.00 53.50 142 ALA A O 1
ATOM 1034 N N . ASP A 1 143 ? -63.765 -4.047 57.112 1.00 51.72 143 ASP A N 1
ATOM 1035 C CA . ASP A 1 143 ? -63.803 -5.152 56.138 1.00 51.72 143 ASP A CA 1
ATOM 1036 C C . ASP A 1 143 ? -64.327 -6.481 56.708 1.00 51.72 143 ASP A C 1
ATOM 1038 O O . ASP A 1 143 ? -64.863 -7.309 55.971 1.00 51.72 143 ASP A O 1
ATOM 1042 N N . LEU A 1 144 ? -64.271 -6.687 58.029 1.00 56.44 144 LEU A N 1
ATOM 1043 C CA . LEU A 1 144 ? -64.825 -7.897 58.657 1.00 56.44 144 LEU A CA 1
ATOM 1044 C C . LEU A 1 144 ? -66.361 -7.878 58.754 1.00 56.44 144 LEU A C 1
ATOM 1046 O O . LEU A 1 144 ? -66.983 -8.940 58.774 1.00 56.44 144 LEU A O 1
ATOM 1050 N N . ALA A 1 145 ? -66.990 -6.698 58.767 1.00 55.41 145 ALA A N 1
ATOM 1051 C CA . ALA A 1 145 ? -68.450 -6.575 58.816 1.00 55.41 145 ALA A CA 1
ATOM 1052 C C . ALA A 1 145 ? -69.122 -6.898 57.466 1.00 55.41 145 ALA A C 1
ATOM 1054 O O . ALA A 1 145 ? -70.244 -7.405 57.444 1.00 55.41 145 ALA A O 1
ATOM 1055 N N . ASN A 1 146 ? -68.424 -6.685 56.344 1.00 55.84 146 ASN A N 1
ATOM 1056 C CA . ASN A 1 146 ? -68.952 -6.960 55.002 1.00 55.84 146 ASN A CA 1
ATOM 1057 C C . ASN A 1 146 ? -68.824 -8.441 54.586 1.00 55.84 146 ASN A C 1
ATOM 1059 O O . ASN A 1 146 ? -69.567 -8.914 53.724 1.00 55.84 146 ASN A O 1
ATOM 1063 N N . ALA A 1 147 ? -67.929 -9.195 55.235 1.00 59.47 147 ALA A N 1
ATOM 1064 C CA . ALA A 1 147 ? -67.752 -10.632 55.016 1.00 59.47 147 ALA A CA 1
ATOM 1065 C C . ALA A 1 147 ? -68.771 -11.503 55.783 1.00 59.47 147 ALA A C 1
ATOM 1067 O O . ALA A 1 147 ? -69.008 -12.647 55.403 1.00 59.47 147 ALA A O 1
ATOM 1068 N N . PHE A 1 148 ? -69.401 -10.980 56.843 1.00 55.12 148 PHE A N 1
ATOM 1069 C CA . PHE A 1 148 ? -70.353 -11.747 57.661 1.00 55.12 148 PHE A CA 1
ATOM 1070 C C . PHE A 1 148 ? -71.803 -11.692 57.142 1.00 55.12 148 PHE A C 1
ATOM 1072 O O . PHE A 1 148 ? -72.557 -12.639 57.346 1.00 55.12 148 PHE A O 1
ATOM 1079 N N . PHE A 1 149 ? -72.200 -10.626 56.434 1.00 57.44 149 PHE A N 1
ATOM 1080 C CA . PHE A 1 149 ? -73.567 -10.473 55.902 1.00 57.44 149 PHE A CA 1
ATOM 1081 C C . PHE A 1 149 ? -73.778 -11.046 54.489 1.00 57.44 149 PHE A C 1
ATOM 1083 O O . PHE A 1 149 ? -74.919 -11.219 54.071 1.00 57.44 149 PHE A O 1
ATOM 1090 N N . THR A 1 150 ? -72.714 -11.394 53.760 1.00 55.00 150 THR A N 1
ATOM 1091 C CA . THR A 1 150 ? -72.801 -12.006 52.417 1.00 55.00 150 THR A CA 1
ATOM 1092 C C . THR A 1 150 ? -72.836 -13.539 52.435 1.00 55.00 150 THR A C 1
ATOM 1094 O O . THR A 1 150 ? -73.110 -14.150 51.407 1.00 55.00 150 THR A O 1
ATOM 1097 N N . ALA 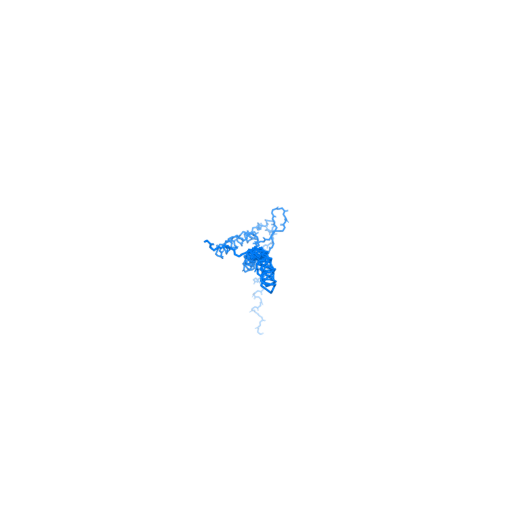A 1 151 ? -72.640 -14.172 53.597 1.00 54.81 151 ALA A N 1
ATOM 1098 C CA . ALA A 1 151 ? -72.682 -15.629 53.760 1.00 54.81 151 ALA A CA 1
ATOM 1099 C C . ALA A 1 151 ? -74.013 -16.172 54.331 1.00 54.81 151 ALA A C 1
ATOM 1101 O O . ALA A 1 151 ? -74.123 -17.371 54.572 1.00 54.81 151 ALA A O 1
ATOM 1102 N N . ALA A 1 152 ? -75.026 -15.322 54.548 1.00 57.38 152 ALA A N 1
ATOM 1103 C CA . ALA A 1 152 ? -76.293 -15.703 55.192 1.00 57.38 152 ALA A CA 1
ATOM 1104 C C . ALA A 1 152 ? -77.555 -15.285 54.404 1.00 57.38 152 ALA A C 1
ATOM 1106 O O . ALA A 1 152 ? -78.589 -14.999 55.003 1.00 57.38 152 ALA A O 1
ATOM 1107 N N . GLY A 1 153 ? -77.485 -15.223 53.068 1.00 54.50 153 GLY A N 1
ATOM 1108 C CA . GLY A 1 153 ? -78.597 -14.726 52.244 1.00 54.50 153 GLY A CA 1
ATOM 1109 C C . GLY A 1 153 ? -78.605 -15.195 50.790 1.00 54.50 153 GLY A C 1
ATOM 1110 O O . GLY A 1 153 ? -78.861 -14.387 49.903 1.00 54.50 153 GLY A O 1
ATOM 1111 N N . ALA A 1 154 ? -78.315 -16.473 50.545 1.00 46.19 154 ALA A N 1
ATOM 1112 C CA . ALA A 1 154 ? -78.611 -17.134 49.273 1.00 46.19 154 ALA A CA 1
ATOM 1113 C C . ALA A 1 154 ? -79.089 -18.571 49.549 1.00 46.19 154 ALA A C 1
ATOM 1115 O O . ALA A 1 154 ? -78.332 -19.529 49.398 1.00 46.19 154 ALA A O 1
ATOM 1116 N N . GLU A 1 155 ? -80.327 -18.681 50.038 1.00 47.09 155 GLU A N 1
ATOM 1117 C CA . GLU A 1 155 ? -81.222 -19.784 49.653 1.00 47.09 155 GLU A CA 1
ATOM 1118 C C . GLU A 1 155 ? -81.896 -19.428 48.323 1.00 47.09 155 GLU A C 1
ATOM 1120 O O . GLU A 1 155 ? -82.207 -18.226 48.132 1.00 47.09 155 GLU A O 1
#

Sequence (155 aa):
MPTAQTLDDLPDWARDEIKSLRKESAGYRTRATEAEQALDAAQTAATAQVTAFETQIAELESTRTALEADKARTQLAIDRGLPLTVKDAAGESVSVTSLIVGQTDDERAASANALVALLGSGADSVPPDPAQSAAPVADSRADLANAFFTAAGAE

Radius of gyration: 47.6 Å; chains: 1; bounding box: 140×38×113 Å